Protein AF-A0A938S8W7-F1 (afdb_monomer)

Structure (mmCIF, N/CA/C/O backbone):
data_AF-A0A938S8W7-F1
#
_entry.id   AF-A0A938S8W7-F1
#
loop_
_atom_site.group_PDB
_atom_site.id
_atom_site.type_symbol
_atom_site.label_atom_id
_atom_site.label_alt_id
_atom_site.label_comp_id
_atom_site.label_asym_id
_atom_site.label_entity_id
_atom_site.label_seq_id
_atom_site.pdbx_PDB_ins_code
_atom_site.Cartn_x
_atom_site.Cartn_y
_atom_site.Cartn_z
_atom_site.occupancy
_atom_site.B_iso_or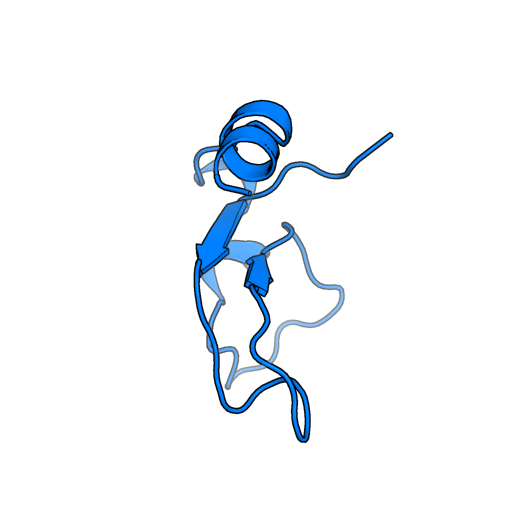_equiv
_atom_site.auth_seq_id
_atom_site.auth_comp_id
_atom_site.auth_asym_id
_atom_site.auth_atom_id
_atom_site.pdbx_PDB_model_num
ATOM 1 N N . MET A 1 1 ? 11.765 -12.189 4.561 1.00 69.75 1 MET A N 1
ATOM 2 C CA . MET A 1 1 ? 12.251 -10.935 3.949 1.00 69.75 1 MET A CA 1
ATOM 3 C C . MET A 1 1 ? 11.043 -10.034 3.781 1.00 69.75 1 MET A C 1
ATOM 5 O O . MET A 1 1 ? 10.062 -10.497 3.214 1.00 69.75 1 MET A O 1
ATOM 9 N N . ILE A 1 2 ? 11.066 -8.831 4.354 1.00 77.94 2 ILE A N 1
ATOM 10 C CA . ILE A 1 2 ? 9.957 -7.875 4.238 1.00 77.94 2 ILE A CA 1
ATOM 11 C C . ILE A 1 2 ? 10.044 -7.240 2.839 1.00 77.94 2 ILE A C 1
ATOM 13 O O . ILE A 1 2 ? 11.139 -6.826 2.451 1.00 77.94 2 ILE A O 1
ATOM 17 N N . PRO A 1 3 ? 8.959 -7.222 2.041 1.00 86.38 3 PRO A N 1
ATOM 18 C CA . PRO A 1 3 ? 8.954 -6.513 0.764 1.00 86.38 3 PRO A CA 1
ATOM 19 C C . PRO A 1 3 ? 9.202 -5.011 0.989 1.00 86.38 3 PRO A C 1
ATOM 21 O O . PRO A 1 3 ? 8.800 -4.486 2.026 1.00 86.38 3 PRO A O 1
ATOM 24 N N . PRO A 1 4 ? 9.846 -4.301 0.046 1.00 93.81 4 PRO A N 1
ATOM 25 C CA . PRO A 1 4 ? 10.125 -2.881 0.227 1.00 93.81 4 PRO A CA 1
ATOM 26 C C . PRO A 1 4 ? 8.818 -2.100 0.384 1.00 93.81 4 PRO A C 1
ATOM 28 O O . PRO A 1 4 ? 7.863 -2.351 -0.342 1.00 93.81 4 PRO A O 1
ATOM 31 N N . ILE A 1 5 ? 8.773 -1.155 1.317 1.00 96.19 5 ILE A N 1
ATOM 32 C CA . ILE A 1 5 ? 7.591 -0.325 1.570 1.00 96.19 5 ILE A CA 1
ATOM 33 C C . ILE A 1 5 ? 7.717 0.933 0.714 1.00 96.19 5 ILE A C 1
ATOM 35 O O . ILE A 1 5 ? 8.753 1.588 0.734 1.00 96.19 5 ILE A O 1
ATOM 39 N N . LYS A 1 6 ? 6.689 1.256 -0.069 1.00 96.69 6 LYS A N 1
ATOM 40 C CA . LYS A 1 6 ? 6.669 2.387 -1.018 1.00 96.69 6 LYS A CA 1
ATOM 41 C C . LYS A 1 6 ? 5.764 3.537 -0.588 1.00 96.69 6 LYS A C 1
ATOM 43 O O . LYS A 1 6 ? 5.638 4.526 -1.300 1.00 96.69 6 LYS A O 1
ATOM 48 N N . GLY A 1 7 ? 5.119 3.398 0.562 1.00 95.62 7 GLY A N 1
ATOM 49 C CA . GLY A 1 7 ? 4.274 4.426 1.142 1.00 95.62 7 GLY A CA 1
ATOM 50 C C . GLY A 1 7 ? 3.768 3.996 2.508 1.00 95.62 7 GLY A C 1
ATOM 51 O O . GLY A 1 7 ? 3.659 2.803 2.796 1.00 95.62 7 GLY A O 1
ATOM 52 N N . PHE A 1 8 ? 3.447 4.981 3.332 1.00 96.00 8 PHE A N 1
ATOM 53 C CA . PHE A 1 8 ? 2.989 4.785 4.696 1.00 96.00 8 PHE A CA 1
ATOM 54 C C . PHE A 1 8 ? 1.94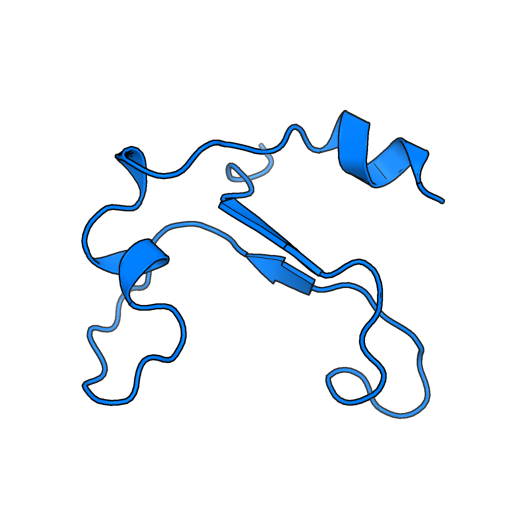4 5.846 5.031 1.00 96.00 8 PHE A C 1
ATOM 56 O O . PHE A 1 8 ? 2.155 7.029 4.766 1.00 96.00 8 PHE A O 1
ATOM 63 N N . ILE A 1 9 ? 0.819 5.417 5.596 1.00 95.81 9 ILE A N 1
ATOM 64 C CA . ILE A 1 9 ? -0.144 6.302 6.250 1.00 95.81 9 ILE A CA 1
ATOM 65 C C . ILE A 1 9 ? -0.150 5.919 7.718 1.00 95.81 9 ILE A C 1
ATOM 67 O O . ILE A 1 9 ? -0.539 4.804 8.064 1.00 95.81 9 ILE A O 1
ATOM 71 N N . GLU A 1 10 ? 0.287 6.853 8.555 1.00 95.31 10 GLU A N 1
ATOM 72 C CA . GLU A 1 10 ? 0.476 6.639 9.988 1.00 95.31 10 GLU A CA 1
ATOM 73 C C . GLU A 1 10 ? -0.818 6.236 10.688 1.00 95.31 10 GLU A C 1
ATOM 75 O O . GLU A 1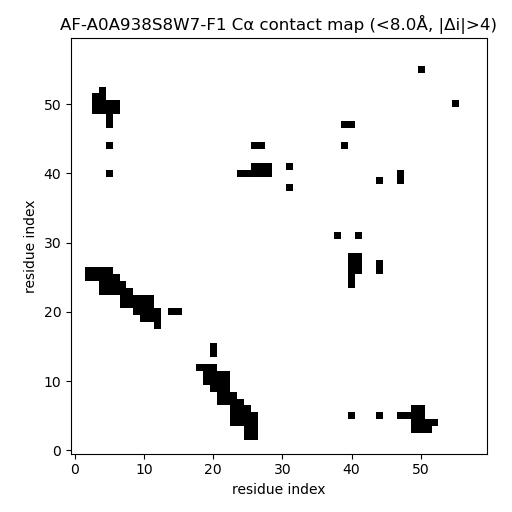 10 ? -0.831 5.271 11.445 1.00 95.31 10 GLU A O 1
ATOM 80 N N . ASN A 1 11 ? -1.919 6.924 10.381 1.00 95.00 11 ASN A N 1
ATOM 81 C CA . ASN A 1 11 ? -3.199 6.705 11.034 1.00 95.00 11 ASN A CA 1
ATOM 82 C C . ASN A 1 11 ? -4.326 6.603 10.002 1.00 95.00 11 ASN A C 1
ATOM 84 O O . ASN A 1 11 ? -4.529 7.503 9.187 1.00 95.00 11 ASN A O 1
ATOM 88 N N . THR A 1 12 ? -5.102 5.530 10.088 1.00 96.38 12 THR A N 1
ATOM 89 C CA . THR A 1 12 ? -6.407 5.370 9.452 1.00 96.38 12 THR A CA 1
ATOM 90 C C . THR A 1 12 ? -7.446 4.960 10.488 1.00 96.38 12 THR A C 1
ATOM 92 O O . THR A 1 12 ? -7.158 4.251 11.455 1.00 96.38 12 THR A O 1
ATOM 95 N N . LEU A 1 13 ? -8.670 5.437 10.268 1.00 97.25 13 LEU A N 1
ATOM 96 C CA . LEU A 1 13 ? -9.839 5.183 11.107 1.00 97.25 13 LEU A CA 1
ATOM 97 C C . LEU A 1 13 ? -10.920 4.371 10.381 1.00 97.25 13 LEU A C 1
ATOM 99 O O . LEU A 1 13 ? -11.949 4.072 10.979 1.00 97.25 13 LEU A O 1
ATOM 103 N N . ILE A 1 14 ? -10.728 4.072 9.092 1.00 96.75 14 ILE A N 1
ATOM 104 C CA . ILE A 1 14 ? -11.776 3.486 8.240 1.00 96.75 14 ILE A CA 1
ATOM 105 C C . ILE A 1 14 ? -11.394 2.125 7.658 1.00 96.75 14 ILE A C 1
ATOM 107 O O . ILE A 1 14 ? -12.279 1.367 7.278 1.00 96.75 14 ILE A O 1
ATOM 111 N N . ASP A 1 15 ? -10.101 1.799 7.604 1.00 96.12 15 ASP A N 1
ATOM 112 C CA . ASP A 1 15 ? -9.624 0.561 6.975 1.00 96.12 15 ASP A CA 1
ATOM 113 C C . ASP A 1 15 ? -9.616 -0.643 7.931 1.00 96.12 15 ASP A C 1
ATOM 115 O O . ASP A 1 15 ? -9.467 -1.781 7.488 1.00 96.12 15 ASP A O 1
ATOM 119 N N . TRP A 1 16 ? -9.805 -0.417 9.238 1.00 96.75 16 TRP A N 1
ATOM 120 C CA . TRP A 1 16 ? -9.965 -1.480 10.231 1.00 96.75 16 TRP A CA 1
ATOM 121 C C . TRP A 1 16 ? -11.117 -1.168 11.184 1.00 96.75 16 TRP A C 1
ATOM 123 O O . TRP A 1 16 ? -11.067 -0.237 11.985 1.00 96.75 16 TRP A O 1
ATOM 133 N N . GLU A 1 17 ? -12.160 -1.994 11.137 1.00 96.62 17 GLU A N 1
ATOM 134 C CA . GLU A 1 17 ? -13.337 -1.837 11.987 1.00 96.62 17 GLU A CA 1
ATOM 135 C C . GLU A 1 17 ? -12.991 -1.824 13.487 1.00 96.62 17 GLU A C 1
ATOM 137 O O . GLU A 1 17 ? -12.404 -2.763 14.033 1.00 96.62 17 GLU A O 1
ATOM 142 N N . GLY A 1 18 ? -13.374 -0.736 14.163 1.00 95.88 18 GLY A N 1
ATOM 143 C CA . GLY A 1 18 ? -13.206 -0.571 15.607 1.00 95.88 18 GLY A CA 1
ATOM 144 C C . GLY A 1 18 ? -11.755 -0.417 16.075 1.00 95.88 18 GLY A C 1
ATOM 145 O O . GLY A 1 18 ? -11.496 -0.550 17.274 1.00 95.88 18 GLY A O 1
ATOM 146 N N . LYS A 1 19 ? -10.806 -0.164 15.165 1.00 96.44 19 LYS A N 1
ATOM 147 C CA . LYS A 1 19 ? -9.380 -0.014 15.475 1.00 96.44 19 LYS A CA 1
ATOM 148 C C . LYS A 1 19 ? -8.795 1.208 14.775 1.00 96.44 19 LYS A C 1
ATOM 150 O O . LYS A 1 19 ? -9.143 1.514 13.642 1.00 96.44 19 LYS A O 1
ATOM 155 N N . ILE A 1 20 ? -7.864 1.872 15.455 1.00 95.75 20 ILE A N 1
ATOM 156 C CA . ILE A 1 20 ? -6.912 2.766 14.792 1.00 95.75 20 ILE A CA 1
ATOM 157 C C . ILE A 1 20 ? -5.825 1.868 14.208 1.00 95.75 20 ILE A C 1
ATOM 159 O O . ILE A 1 20 ? -5.322 0.983 14.905 1.00 95.75 20 ILE A O 1
ATOM 163 N N . ALA A 1 21 ? -5.507 2.063 12.935 1.00 96.19 21 ALA A N 1
ATOM 164 C CA . ALA A 1 21 ? -4.507 1.275 12.226 1.00 96.19 21 ALA A CA 1
ATOM 165 C C . ALA A 1 21 ? -3.599 2.177 11.385 1.00 96.19 21 ALA A C 1
ATOM 167 O O . ALA A 1 21 ? -3.848 3.373 11.254 1.00 96.19 21 ALA A O 1
ATOM 168 N N . SER A 1 22 ? -2.578 1.581 10.779 1.00 96.00 22 SER A N 1
ATOM 169 C CA . SER A 1 22 ? -1.700 2.228 9.803 1.00 96.00 22 SER A CA 1
ATOM 170 C C . SER A 1 22 ? -1.752 1.466 8.483 1.00 96.00 22 SER A C 1
ATOM 172 O O . SER A 1 22 ? -2.016 0.262 8.465 1.00 96.00 22 SER A O 1
ATOM 174 N N . ILE A 1 23 ? -1.470 2.146 7.374 1.00 96.12 23 ILE A N 1
ATOM 175 C CA . ILE A 1 23 ? -1.458 1.540 6.036 1.00 96.12 23 ILE A CA 1
ATOM 176 C C . ILE A 1 23 ? -0.029 1.500 5.514 1.00 96.12 23 ILE A C 1
ATOM 178 O O . ILE A 1 23 ? 0.646 2.527 5.468 1.00 96.12 23 ILE A O 1
ATOM 182 N N . LEU A 1 24 ? 0.408 0.323 5.065 1.00 95.62 24 LEU A N 1
ATOM 183 C CA . LEU A 1 24 ? 1.673 0.129 4.358 1.00 95.62 24 LEU A CA 1
ATOM 184 C C . LEU A 1 24 ? 1.394 -0.175 2.890 1.00 95.62 24 LEU A C 1
ATOM 186 O O . LEU A 1 24 ? 0.686 -1.129 2.567 1.00 95.62 24 LEU A O 1
ATOM 190 N N . PHE A 1 25 ? 1.985 0.611 1.994 1.00 96.44 25 PHE A N 1
ATOM 191 C CA . PHE A 1 25 ? 1.924 0.356 0.561 1.00 96.44 25 PHE A CA 1
ATOM 192 C C . PHE A 1 25 ? 3.129 -0.465 0.121 1.00 96.44 25 PHE A C 1
ATOM 194 O O . PHE A 1 25 ? 4.277 -0.075 0.330 1.00 96.44 25 PHE A O 1
ATOM 201 N N . LEU A 1 26 ? 2.861 -1.591 -0.531 1.00 95.50 26 LEU A N 1
ATOM 202 C CA . LEU A 1 26 ? 3.871 -2.450 -1.139 1.00 95.50 26 LEU A CA 1
ATOM 203 C C . LEU A 1 26 ? 3.896 -2.229 -2.658 1.00 95.50 26 LEU A C 1
ATOM 205 O O . LEU A 1 26 ? 2.878 -1.843 -3.240 1.00 95.50 26 LEU A O 1
ATOM 209 N N . PRO A 1 27 ? 5.035 -2.454 -3.328 1.00 95.56 27 PRO A N 1
ATOM 210 C CA . PRO A 1 27 ? 5.123 -2.317 -4.767 1.00 95.56 27 PRO A CA 1
ATOM 211 C C . PRO A 1 27 ? 4.459 -3.502 -5.455 1.00 95.56 27 PRO A C 1
ATOM 213 O O . PRO A 1 27 ? 4.460 -4.620 -4.944 1.00 95.56 27 PRO A O 1
ATOM 216 N N .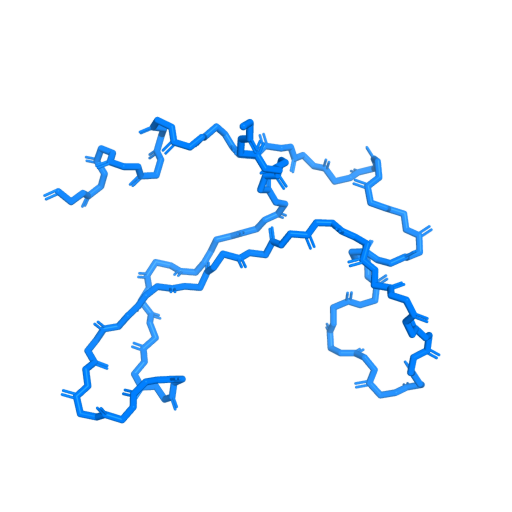 GLN A 1 28 ? 4.056 -3.256 -6.697 1.00 94.19 28 GLN A N 1
ATOM 217 C CA . GLN A 1 28 ? 3.502 -4.220 -7.638 1.00 94.19 28 GLN A CA 1
ATOM 218 C C . GLN A 1 28 ? 2.088 -4.695 -7.287 1.00 94.19 28 GLN A C 1
ATOM 220 O O . GLN A 1 28 ? 1.672 -4.827 -6.142 1.00 94.19 28 GLN A O 1
ATOM 225 N N . CYS A 1 29 ? 1.333 -4.980 -8.341 1.00 94.75 29 CYS A N 1
ATOM 226 C CA . CYS A 1 29 ? 0.038 -5.636 -8.283 1.00 94.75 29 CYS A CA 1
ATOM 227 C C . CYS A 1 29 ? -0.083 -6.516 -9.529 1.00 94.75 29 CYS A C 1
ATOM 229 O O . CYS A 1 29 ? 0.369 -6.128 -10.613 1.00 94.75 29 CYS A O 1
ATOM 231 N N . ASN A 1 30 ? -0.695 -7.691 -9.396 1.00 95.31 30 ASN A N 1
ATOM 232 C CA . ASN A 1 30 ? -0.992 -8.579 -10.522 1.00 95.31 30 ASN A CA 1
ATOM 233 C C . ASN A 1 30 ? -2.180 -8.091 -11.372 1.00 95.31 30 ASN A C 1
ATOM 235 O O . ASN A 1 30 ? -2.495 -8.700 -12.390 1.00 95.31 30 ASN A O 1
ATOM 239 N N . PHE A 1 31 ? -2.812 -6.980 -10.987 1.00 96.12 31 PHE A N 1
ATOM 240 C CA . PHE A 1 31 ? -3.861 -6.311 -11.748 1.00 96.12 31 PHE A CA 1
ATOM 241 C C . PHE A 1 31 ? -3.385 -4.957 -12.302 1.00 96.12 31 PHE A C 1
ATOM 243 O O . PHE A 1 31 ? -2.397 -4.370 -11.854 1.00 96.12 31 PHE A O 1
ATOM 250 N N . ARG A 1 32 ? -4.096 -4.460 -13.319 1.00 94.19 32 ARG A N 1
ATOM 251 C CA . ARG A 1 32 ? -3.917 -3.135 -13.942 1.00 94.19 32 ARG A CA 1
ATOM 252 C C . ARG A 1 32 ? -5.274 -2.431 -14.034 1.00 94.19 32 ARG A C 1
ATOM 254 O O . ARG A 1 32 ? -5.724 -2.059 -15.113 1.00 94.19 32 ARG A O 1
ATOM 261 N N . CYS A 1 33 ? -5.974 -2.351 -12.902 1.00 96.88 33 CYS A N 1
ATOM 262 C CA . CYS A 1 33 ? -7.345 -1.848 -12.852 1.00 96.88 33 CYS A CA 1
ATOM 263 C C . CYS A 1 33 ? -7.416 -0.380 -13.316 1.00 96.88 33 CYS A C 1
AT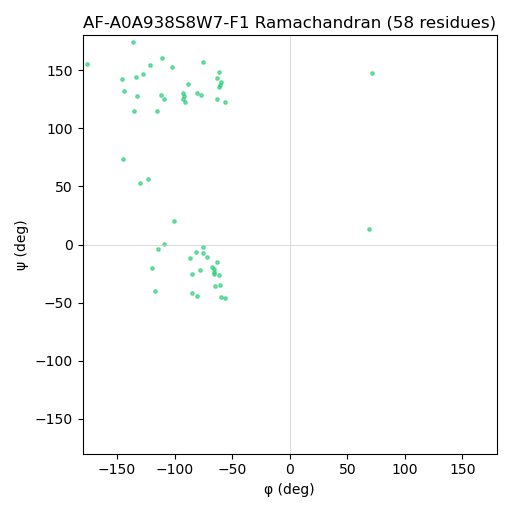OM 265 O O . CYS A 1 33 ? -6.614 0.429 -12.845 1.00 96.88 33 CYS A O 1
ATOM 267 N N . PRO A 1 34 ? -8.394 0.002 -14.159 1.00 95.88 34 PRO A N 1
ATOM 268 C CA . PRO A 1 34 ? -8.534 1.382 -14.635 1.00 95.88 34 PRO A CA 1
ATOM 269 C C . PRO A 1 34 ? -8.930 2.367 -13.522 1.00 95.88 34 PRO A C 1
ATOM 271 O O . PRO A 1 34 ? -8.719 3.565 -13.661 1.00 95.88 34 PRO A O 1
ATOM 274 N N . TYR A 1 35 ? -9.471 1.865 -12.410 1.00 97.00 35 TYR A N 1
ATOM 27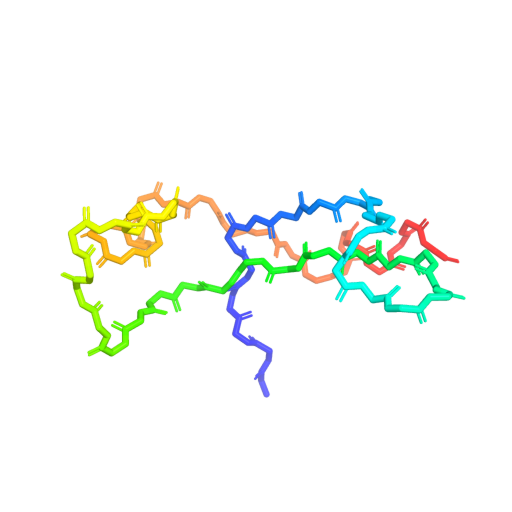5 C CA . TYR A 1 35 ? -9.851 2.630 -11.218 1.00 97.00 35 TYR A CA 1
ATOM 276 C C . TYR A 1 35 ? -8.816 2.521 -10.083 1.00 97.00 35 TYR A C 1
ATOM 278 O O . TYR A 1 35 ? -9.141 2.713 -8.915 1.00 97.00 35 TYR A O 1
ATOM 286 N N . CYS A 1 36 ? -7.570 2.145 -10.387 1.00 96.31 36 CYS A N 1
ATOM 287 C CA . CYS A 1 36 ? -6.538 2.042 -9.360 1.00 96.31 36 CYS A CA 1
ATOM 288 C C . CYS A 1 36 ? -6.266 3.419 -8.733 1.00 96.31 36 CYS A C 1
ATOM 290 O O . CYS A 1 36 ? -5.926 4.364 -9.440 1.00 96.31 36 CYS A O 1
ATOM 292 N N . HIS A 1 37 ? -6.371 3.511 -7.406 1.00 94.50 37 HIS A N 1
ATOM 293 C CA . HIS A 1 37 ? -6.044 4.728 -6.654 1.00 94.50 37 HIS A CA 1
ATOM 294 C C . HIS A 1 37 ? -4.531 4.919 -6.469 1.00 94.50 37 HIS A C 1
ATOM 296 O O . HIS A 1 37 ? -4.065 6.045 -6.314 1.00 94.50 37 HIS A O 1
ATOM 302 N N . SER A 1 38 ? -3.757 3.832 -6.564 1.00 95.44 38 SER A N 1
ATOM 303 C CA . SER A 1 38 ? -2.295 3.842 -6.428 1.00 95.44 38 SER A CA 1
ATOM 304 C C . SER A 1 38 ? -1.598 3.263 -7.668 1.00 95.44 38 SER A C 1
ATOM 306 O O . SER A 1 38 ? -0.816 2.317 -7.556 1.00 95.44 38 SER A O 1
ATOM 308 N N . PRO A 1 39 ? -1.854 3.804 -8.877 1.00 95.81 39 PRO A N 1
ATOM 309 C CA . PRO A 1 39 ? -1.318 3.241 -10.116 1.00 95.81 39 PRO A CA 1
ATOM 310 C C . PRO A 1 39 ? 0.211 3.361 -10.190 1.00 95.81 39 PRO A C 1
ATOM 312 O O . PRO A 1 39 ? 0.861 2.564 -10.861 1.00 95.81 39 PRO A O 1
ATOM 315 N N . HIS A 1 40 ? 0.805 4.308 -9.459 1.00 94.94 40 HIS A N 1
ATOM 316 C CA . HIS A 1 40 ? 2.253 4.488 -9.346 1.00 94.94 40 HIS A CA 1
ATOM 317 C C . HIS A 1 40 ? 2.956 3.251 -8.761 1.00 94.94 40 HIS A C 1
ATOM 319 O O . HIS A 1 40 ? 4.022 2.885 -9.244 1.00 94.94 40 HIS A O 1
ATOM 325 N N . LEU A 1 41 ? 2.321 2.526 -7.826 1.00 95.88 41 LEU A N 1
ATOM 326 C CA . LEU A 1 41 ? 2.848 1.261 -7.280 1.00 95.88 41 LEU A CA 1
ATOM 327 C C . LEU A 1 41 ? 2.967 0.162 -8.343 1.00 95.88 41 LEU A C 1
ATOM 329 O O . LEU A 1 41 ? 3.588 -0.873 -8.111 1.00 95.88 41 LEU A O 1
ATOM 333 N N . VAL A 1 42 ? 2.329 0.357 -9.493 1.00 95.88 42 VAL A N 1
ATOM 334 C CA . VAL A 1 42 ? 2.097 -0.669 -10.499 1.00 95.88 42 VAL A CA 1
ATOM 335 C C . VAL A 1 42 ? 2.790 -0.339 -11.826 1.00 95.88 42 VAL A C 1
ATOM 337 O O . VAL A 1 42 ? 3.319 -1.242 -12.476 1.00 95.88 42 VAL A O 1
ATOM 340 N N . ILE A 1 43 ? 2.776 0.933 -12.232 1.00 94.75 43 ILE A N 1
ATOM 341 C CA . ILE A 1 43 ? 3.364 1.427 -13.486 1.00 94.75 43 ILE A CA 1
ATOM 342 C C . ILE A 1 43 ? 4.876 1.617 -13.344 1.00 94.75 43 ILE A C 1
ATOM 344 O O . ILE A 1 43 ? 5.616 1.198 -14.229 1.00 94.75 43 ILE A O 1
ATOM 348 N N . ASP A 1 44 ? 5.326 2.199 -12.231 1.00 94.06 44 ASP A N 1
ATOM 349 C CA . ASP A 1 44 ? 6.746 2.416 -11.954 1.00 94.06 44 ASP A CA 1
ATOM 350 C C . ASP A 1 44 ? 7.053 2.263 -10.451 1.00 94.06 44 ASP A C 1
ATOM 352 O O . ASP A 1 44 ? 7.292 3.241 -9.742 1.00 94.06 44 ASP A O 1
ATOM 356 N N . PRO A 1 45 ? 7.048 1.023 -9.926 1.00 91.81 45 PRO A N 1
ATOM 357 C CA . PRO A 1 45 ? 7.378 0.782 -8.523 1.00 91.81 45 PRO A CA 1
ATOM 358 C C . PRO A 1 45 ? 8.839 1.104 -8.173 1.00 91.81 45 PRO A C 1
ATOM 360 O O . PRO A 1 45 ? 9.153 1.280 -6.995 1.00 91.81 45 PRO A O 1
ATOM 363 N N . ASN A 1 46 ? 9.739 1.132 -9.161 1.00 92.75 46 ASN A N 1
ATOM 364 C CA . ASN A 1 46 ? 11.169 1.351 -8.943 1.00 92.75 46 ASN A CA 1
ATOM 365 C C . ASN A 1 46 ? 11.522 2.841 -8.867 1.00 92.75 46 ASN A C 1
ATOM 367 O O . ASN A 1 46 ? 12.493 3.180 -8.198 1.00 92.75 46 ASN A O 1
ATOM 371 N N . GLY A 1 47 ? 10.725 3.716 -9.489 1.00 93.31 47 GLY A N 1
ATOM 372 C CA . GLY A 1 47 ? 10.834 5.169 -9.345 1.00 93.31 47 GLY A CA 1
ATOM 373 C C . GLY A 1 47 ? 10.381 5.710 -7.984 1.00 93.31 47 GLY A C 1
ATOM 374 O O . GLY A 1 47 ? 10.621 6.875 -7.678 1.00 93.31 47 GLY A O 1
ATOM 375 N N . LEU A 1 48 ? 9.744 4.882 -7.151 1.00 94.56 48 LEU A N 1
ATOM 376 C CA . LEU A 1 48 ? 9.315 5.249 -5.801 1.00 94.56 48 LEU A CA 1
ATOM 377 C C . LEU A 1 48 ? 10.415 4.978 -4.775 1.00 94.56 48 LEU A C 1
ATOM 379 O O . LEU A 1 48 ? 11.024 3.902 -4.773 1.00 94.56 48 LEU A O 1
ATOM 383 N N . GLU A 1 49 ? 10.604 5.908 -3.843 1.00 95.19 49 GLU A N 1
ATOM 384 C CA . GLU A 1 49 ? 11.504 5.719 -2.708 1.00 95.19 49 GLU A CA 1
ATOM 385 C C . GLU A 1 49 ? 11.025 4.568 -1.811 1.00 95.19 49 GLU A C 1
ATOM 387 O O . GLU A 1 49 ? 9.827 4.330 -1.643 1.00 95.19 49 GLU A O 1
ATOM 392 N N . SER A 1 50 ? 11.977 3.804 -1.275 1.00 95.81 50 SER A N 1
ATOM 393 C CA . SER A 1 50 ? 11.681 2.763 -0.294 1.00 95.81 50 SER A CA 1
ATOM 394 C C . SER A 1 50 ? 11.812 3.331 1.113 1.00 95.81 50 SER A C 1
ATOM 396 O O . SER A 1 50 ? 12.850 3.891 1.451 1.00 95.81 50 SER A O 1
ATOM 398 N N . ILE A 1 51 ? 10.803 3.104 1.946 1.00 95.25 51 ILE A N 1
ATOM 399 C CA . ILE A 1 51 ? 10.822 3.447 3.366 1.00 9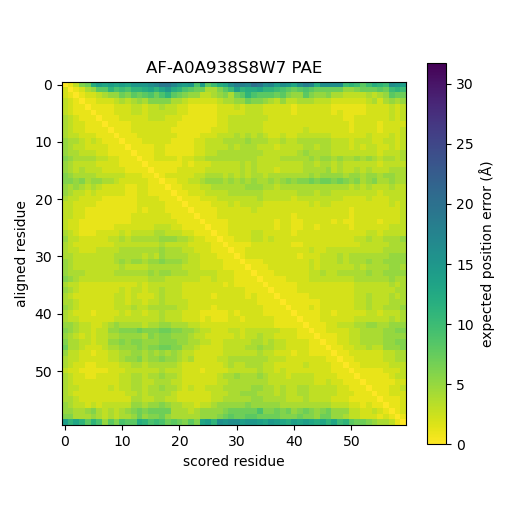5.25 51 ILE A CA 1
ATOM 400 C C . ILE A 1 51 ? 11.360 2.231 4.143 1.00 95.25 51 ILE A C 1
ATOM 402 O O . ILE A 1 51 ? 10.791 1.140 4.010 1.00 95.25 51 ILE A O 1
ATOM 406 N N . PRO A 1 52 ? 12.448 2.366 4.926 1.00 94.44 52 PRO A N 1
ATOM 407 C CA . PRO A 1 52 ? 12.921 1.301 5.808 1.00 94.44 52 PRO A CA 1
ATOM 408 C C . PRO A 1 52 ? 11.8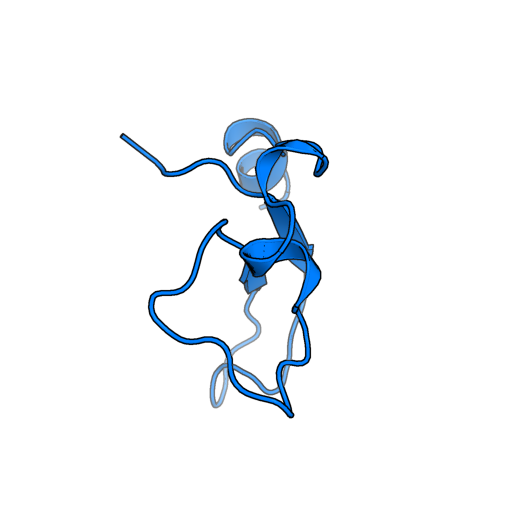52 0.926 6.835 1.00 94.44 52 PRO A C 1
ATOM 410 O O . PRO A 1 52 ? 11.181 1.800 7.383 1.00 94.44 52 PRO A O 1
ATOM 413 N N . PHE A 1 53 ? 11.700 -0.367 7.119 1.00 92.75 53 PHE A N 1
ATOM 414 C CA . PHE A 1 53 ? 10.717 -0.821 8.105 1.00 92.75 53 PHE A CA 1
ATOM 415 C C . PHE A 1 53 ? 11.062 -0.314 9.509 1.00 92.75 53 PHE A C 1
ATOM 417 O O . PHE A 1 53 ? 10.172 0.064 10.264 1.00 92.75 53 PHE A O 1
ATOM 424 N N . GLU A 1 54 ? 12.354 -0.241 9.822 1.00 92.88 54 GLU A N 1
ATOM 425 C CA . GLU A 1 54 ? 12.888 0.237 11.093 1.00 92.88 54 GLU A CA 1
ATOM 426 C C . GLU A 1 54 ? 12.390 1.657 11.395 1.00 92.88 54 GLU A C 1
ATOM 428 O O . GLU A 1 54 ? 11.837 1.899 12.466 1.00 92.88 54 GLU A O 1
ATOM 433 N N . ALA A 1 55 ? 12.449 2.550 10.399 1.00 92.62 55 ALA A N 1
ATOM 434 C CA . ALA A 1 55 ? 11.984 3.932 10.516 1.00 92.62 55 ALA A CA 1
ATOM 435 C C . ALA A 1 55 ? 10.479 4.049 10.818 1.00 92.62 55 ALA A C 1
ATOM 437 O O . ALA A 1 55 ? 10.043 5.036 11.399 1.00 92.62 55 ALA A O 1
ATOM 438 N N . ILE A 1 56 ? 9.678 3.054 10.422 1.00 93.69 56 ILE A N 1
ATOM 439 C CA . ILE A 1 56 ? 8.240 3.006 10.716 1.00 93.69 56 ILE A CA 1
ATOM 440 C C . ILE A 1 56 ? 8.004 2.394 12.096 1.00 93.69 56 ILE A C 1
ATOM 442 O O . ILE A 1 56 ? 7.158 2.868 12.847 1.00 93.69 56 ILE A O 1
ATOM 446 N N . SER A 1 57 ? 8.743 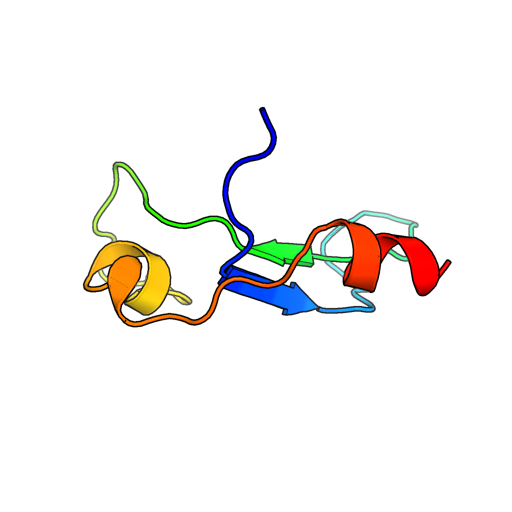1.337 12.437 1.00 90.19 57 SER A N 1
ATOM 447 C CA . SER A 1 57 ? 8.583 0.634 13.711 1.00 90.19 57 SER A CA 1
ATOM 448 C C . SER A 1 57 ? 8.950 1.484 14.926 1.00 90.19 57 SER A C 1
ATOM 450 O O . SER A 1 57 ? 8.406 1.246 15.994 1.00 90.19 57 SER A O 1
ATOM 452 N N . GLU A 1 58 ? 9.821 2.482 14.759 1.00 91.06 58 GLU A N 1
ATOM 453 C CA . GLU A 1 58 ? 10.210 3.427 15.816 1.00 91.06 58 GLU A CA 1
ATOM 454 C C . GLU A 1 58 ? 9.139 4.490 16.128 1.00 91.06 58 GLU A C 1
ATOM 456 O O . GLU A 1 58 ? 9.292 5.250 17.083 1.00 91.06 58 GLU A O 1
ATOM 461 N N . LEU A 1 59 ? 8.058 4.567 15.341 1.00 85.88 59 LEU A N 1
ATOM 462 C CA . LEU A 1 59 ? 6.950 5.506 15.569 1.00 85.88 59 LEU A CA 1
ATOM 463 C C . LEU A 1 59 ? 5.939 5.017 16.624 1.00 85.88 59 LEU A C 1
ATOM 465 O O . LEU A 1 59 ? 5.032 5.770 16.981 1.00 85.88 59 LEU A O 1
ATOM 469 N N . PHE A 1 60 ? 6.088 3.783 17.114 1.00 80.38 60 PHE A N 1
ATOM 470 C CA . PHE A 1 60 ? 5.197 3.120 18.073 1.00 80.38 60 PHE A CA 1
ATOM 471 C C . PHE A 1 60 ? 5.985 2.561 19.262 1.00 80.38 60 PHE A C 1
ATOM 473 O O . PHE A 1 60 ? 5.362 2.396 20.337 1.00 80.38 60 PHE A O 1
#

Foldseek 3Di:
DDAFFQDKALWDDPPDPPDTDIDTDHAADPDCDPPDPCCCSHPPVPPGDTDDPVVSVVVD

Radius of gyration: 12.87 Å; Cα contacts (8 Å, |Δi|>4): 69; chains: 1; bounding box: 26×18×33 Å

pLDDT: mean 93.87, std 4.74, range [69.75, 97.25]

Sequence (60 aa):
MIPPIKGFIENTLIDWEGKIASILFLPQCNFRCPYCHSPHLVIDPNGLESIPFEAISELF

Solvent-accessible surface area (backbone atoms only — not comparable to full-atom values): 3993 Å² total; per-residue (Å²): 132,84,76,64,27,56,44,76,41,80,75,40,75,77,89,37,90,98,38,81,43,61,49,78,37,59,56,61,58,101,67,83,62,95,81,52,90,63,50,57,33,56,79,46,44,80,84,46,66,70,54,60,66,66,74,57,62,74,78,113

Secondary structure (DSSP, 8-state):
-PPPB-EEEEEESSSSTTS-EEEEEPS--S---TT-S-THHHH-SSSSPPBPHHHHHTT-

Mean predicted aligned error: 3.16 Å